Protein AF-A0A7X8WQF0-F1 (afdb_monomer)

pLDDT: mean 92.74, std 10.42, range [45.78, 98.38]

Structure (mmCIF, N/CA/C/O backbone):
data_AF-A0A7X8WQF0-F1
#
_entry.id   AF-A0A7X8WQF0-F1
#
loop_
_atom_site.group_PDB
_atom_site.id
_atom_site.type_symbol
_atom_site.label_atom_id
_atom_site.label_alt_id
_atom_site.label_comp_id
_atom_site.label_asym_id
_atom_site.label_entity_id
_atom_site.label_seq_id
_atom_site.pdbx_PDB_ins_code
_atom_site.Cartn_x
_atom_site.Cartn_y
_atom_site.Cartn_z
_atom_site.occupancy
_atom_site.B_iso_or_equiv
_atom_site.auth_seq_id
_atom_site.auth_comp_id
_atom_site.auth_asym_id
_atom_site.auth_atom_id
_atom_site.pdbx_PDB_model_num
ATOM 1 N N . MET A 1 1 ? -4.346 -3.559 24.966 1.00 45.78 1 MET A N 1
ATOM 2 C CA . MET A 1 1 ? -3.997 -2.132 24.833 1.00 45.78 1 MET A CA 1
ATOM 3 C C . MET A 1 1 ? -4.745 -1.607 23.634 1.00 45.78 1 MET A C 1
ATOM 5 O O . MET A 1 1 ? -4.484 -2.058 22.528 1.00 45.78 1 MET A O 1
ATOM 9 N N . GLU A 1 2 ? -5.722 -0.743 23.866 1.00 50.81 2 GLU A N 1
ATOM 10 C CA . GLU A 1 2 ? -6.458 -0.065 22.806 1.00 50.81 2 GLU A CA 1
ATOM 11 C C . GLU A 1 2 ? -5.561 1.082 22.332 1.00 50.81 2 GLU A C 1
ATOM 13 O O . GLU A 1 2 ? -5.494 2.142 22.951 1.00 50.81 2 GLU A O 1
ATOM 18 N N . GLY A 1 3 ? -4.722 0.799 21.331 1.00 53.94 3 GLY A N 1
ATOM 19 C CA . GLY A 1 3 ? -3.904 1.823 20.694 1.00 53.94 3 GLY A CA 1
ATOM 20 C C . GLY A 1 3 ? -4.827 2.921 20.183 1.00 53.94 3 GLY A C 1
ATOM 21 O O . GLY A 1 3 ? -5.838 2.631 19.544 1.00 53.94 3 GLY A O 1
ATOM 22 N N . SER A 1 4 ? -4.516 4.170 20.523 1.00 50.47 4 SER A N 1
ATOM 23 C CA . SER A 1 4 ? -5.280 5.340 20.101 1.00 50.47 4 SER A CA 1
ATOM 24 C C . SER A 1 4 ? -5.614 5.244 18.609 1.00 50.47 4 SER A C 1
ATOM 26 O O . SER A 1 4 ? -4.706 5.214 17.778 1.00 50.47 4 SER A O 1
ATOM 28 N N . ARG A 1 5 ? -6.906 5.235 18.248 1.00 61.81 5 ARG A N 1
ATOM 29 C CA . ARG A 1 5 ? -7.396 5.273 16.851 1.00 61.81 5 ARG A CA 1
ATOM 30 C C . ARG A 1 5 ? -7.049 6.589 16.119 1.00 61.81 5 ARG A C 1
ATOM 32 O O . ARG A 1 5 ? -7.721 6.965 15.168 1.00 61.81 5 ARG A O 1
ATOM 39 N N . THR A 1 6 ? -6.042 7.329 16.577 1.00 78.62 6 THR A N 1
ATOM 40 C CA . THR A 1 6 ? -5.627 8.631 16.039 1.00 78.62 6 THR A CA 1
ATOM 41 C C . THR A 1 6 ? -4.492 8.531 15.027 1.00 78.62 6 THR A C 1
ATOM 43 O O . THR A 1 6 ? -4.164 9.532 14.400 1.00 78.62 6 THR A O 1
ATOM 46 N N . THR A 1 7 ? -3.858 7.365 14.884 1.00 89.25 7 THR A N 1
ATOM 47 C CA . THR A 1 7 ? -2.706 7.183 13.992 1.00 89.25 7 THR A CA 1
ATOM 48 C C . THR A 1 7 ? -3.069 6.265 12.831 1.00 89.25 7 THR A C 1
ATOM 50 O O . THR A 1 7 ? -3.643 5.198 13.028 1.00 89.25 7 THR A O 1
ATOM 53 N N . GLN A 1 8 ? -2.715 6.694 11.621 1.00 93.69 8 GLN A N 1
ATOM 54 C CA . GLN A 1 8 ? -2.921 5.980 10.365 1.00 93.69 8 GLN A CA 1
ATOM 55 C C . GLN A 1 8 ? -1.577 5.832 9.649 1.00 93.69 8 GLN A C 1
ATOM 57 O O . GLN A 1 8 ? -0.728 6.721 9.728 1.00 93.69 8 GLN A O 1
ATOM 62 N N . ASN A 1 9 ? -1.403 4.729 8.925 1.00 96.50 9 ASN A N 1
ATOM 63 C CA . ASN A 1 9 ? -0.245 4.513 8.070 1.00 96.50 9 ASN A CA 1
ATOM 64 C C . ASN A 1 9 ? -0.559 4.851 6.614 1.00 96.50 9 ASN A C 1
ATOM 66 O O . ASN A 1 9 ? -1.568 4.412 6.067 1.00 96.50 9 ASN A O 1
ATOM 70 N N . LEU A 1 10 ? 0.362 5.569 5.976 1.00 97.00 10 LEU A N 1
ATOM 71 C CA . LEU A 1 10 ? 0.357 5.836 4.542 1.00 97.00 10 LEU A CA 1
ATOM 72 C C . LEU A 1 10 ? 1.547 5.115 3.897 1.00 97.00 10 LEU A C 1
ATOM 74 O O . LEU A 1 10 ? 2.703 5.475 4.119 1.00 97.00 10 LEU A O 1
ATOM 78 N N . LEU A 1 11 ? 1.269 4.086 3.098 1.00 97.38 11 LEU A N 1
ATOM 79 C CA . LEU A 1 11 ? 2.272 3.301 2.382 1.00 97.38 11 LEU A CA 1
ATOM 80 C C . LEU A 1 11 ? 2.388 3.806 0.940 1.00 97.38 11 LEU A C 1
ATOM 82 O O . LEU A 1 11 ? 1.483 3.631 0.127 1.00 97.38 11 LEU A O 1
ATOM 86 N N . LEU A 1 12 ? 3.525 4.420 0.608 1.00 96.88 12 LEU A N 1
ATOM 87 C CA . LEU A 1 12 ? 3.775 4.990 -0.718 1.00 96.88 12 LEU A CA 1
ATOM 88 C C . LEU A 1 12 ? 4.444 3.963 -1.645 1.00 96.88 12 LEU A C 1
ATOM 90 O O . LEU A 1 12 ? 5.665 3.794 -1.630 1.00 96.88 12 LEU A O 1
ATOM 94 N N . GLY A 1 13 ? 3.633 3.299 -2.472 1.00 94.94 13 GLY A N 1
ATOM 95 C CA . GLY A 1 13 ? 4.042 2.277 -3.443 1.00 94.94 13 GLY A CA 1
ATOM 96 C C . GLY A 1 13 ? 3.851 2.674 -4.912 1.00 94.94 13 GLY A C 1
ATOM 97 O O . GLY A 1 13 ? 3.929 1.820 -5.784 1.00 94.94 13 GLY A O 1
ATOM 98 N N . ALA A 1 14 ? 3.591 3.950 -5.210 1.00 94.38 14 ALA A N 1
ATOM 99 C CA . ALA A 1 14 ? 3.159 4.383 -6.544 1.00 94.38 14 ALA A CA 1
ATOM 100 C C . ALA A 1 14 ? 4.278 4.572 -7.589 1.00 94.38 14 ALA A C 1
ATOM 102 O O . ALA A 1 14 ? 4.001 4.686 -8.784 1.00 94.38 14 A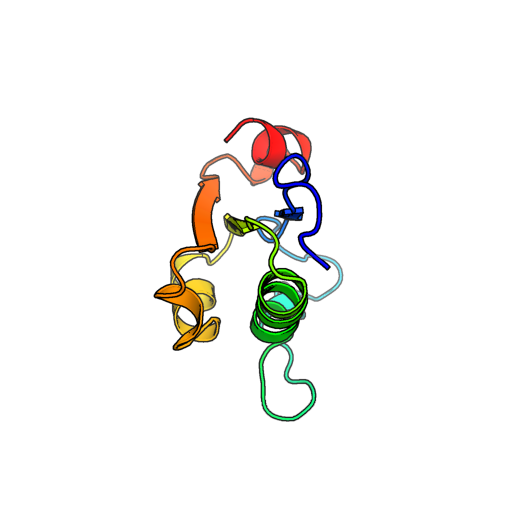LA A O 1
ATOM 103 N N . GLY A 1 15 ? 5.539 4.662 -7.156 1.00 91.69 15 GLY A N 1
ATOM 104 C CA . GLY A 1 15 ? 6.656 5.050 -8.021 1.00 91.69 15 GLY A CA 1
ATOM 105 C C . GLY A 1 15 ? 7.158 3.935 -8.944 1.00 91.69 15 GLY A C 1
ATOM 106 O O . GLY A 1 15 ? 7.164 2.765 -8.579 1.00 91.69 15 GLY A O 1
ATOM 107 N N . GLY A 1 16 ? 7.704 4.314 -10.103 1.00 89.50 16 GLY A N 1
ATOM 108 C CA . GLY A 1 16 ? 8.222 3.376 -11.112 1.00 89.50 16 GLY A CA 1
ATOM 109 C C . GLY A 1 16 ? 9.512 2.620 -10.760 1.00 89.50 16 GLY A C 1
ATOM 110 O O . GLY A 1 16 ? 10.057 1.939 -11.616 1.00 89.50 16 GLY A O 1
ATOM 111 N N . GLY A 1 17 ? 10.050 2.751 -9.540 1.00 86.06 17 GLY A N 1
ATOM 112 C CA . GLY A 1 17 ? 11.148 1.903 -9.054 1.00 86.06 17 GLY A CA 1
ATOM 113 C C . GLY A 1 17 ? 12.405 1.860 -9.938 1.00 86.06 17 GLY A C 1
ATOM 114 O O . GLY A 1 17 ? 13.028 0.806 -10.037 1.00 86.06 17 GLY A O 1
ATOM 115 N N . THR A 1 18 ? 12.797 2.967 -10.577 1.00 87.56 18 THR A N 1
ATOM 116 C CA . THR A 1 18 ? 13.857 2.998 -11.612 1.00 87.56 18 THR A CA 1
ATOM 117 C C . THR A 1 18 ? 15.195 2.415 -11.151 1.00 87.56 18 THR A C 1
ATOM 119 O O . THR A 1 18 ? 15.839 1.681 -11.891 1.00 87.56 18 THR A O 1
ATOM 122 N N . ARG A 1 19 ? 15.581 2.651 -9.891 1.00 87.94 19 ARG A N 1
ATOM 123 C CA . ARG A 1 19 ? 16.803 2.088 -9.281 1.00 87.94 19 ARG A CA 1
ATOM 124 C C . ARG A 1 19 ? 16.772 0.565 -9.107 1.00 87.94 19 ARG A C 1
ATOM 126 O O . ARG A 1 19 ? 17.816 -0.046 -8.942 1.00 87.94 19 ARG A O 1
ATOM 133 N N . SER A 1 20 ? 15.585 -0.030 -9.127 1.00 86.75 20 SER A N 1
ATOM 134 C CA . SER A 1 20 ? 15.346 -1.476 -9.057 1.00 86.75 20 SER A CA 1
ATOM 135 C C . SER A 1 20 ? 14.840 -2.052 -10.385 1.00 86.75 20 SER A C 1
ATOM 137 O O . SER A 1 20 ? 14.267 -3.135 -10.385 1.00 86.75 20 SER A O 1
ATOM 139 N N . GLY A 1 21 ? 14.937 -1.304 -11.492 1.00 87.69 21 GLY A N 1
ATOM 140 C CA . GLY A 1 21 ? 14.375 -1.714 -12.785 1.00 87.69 21 GLY A CA 1
ATOM 141 C C . GLY A 1 21 ? 12.844 -1.836 -12.809 1.00 87.69 21 GLY A C 1
ATOM 142 O O . GLY A 1 21 ? 12.311 -2.496 -13.685 1.00 87.69 21 GLY A O 1
ATOM 143 N N . GLY A 1 22 ? 12.137 -1.228 -11.850 1.00 86.69 22 GLY A N 1
ATOM 144 C CA . GLY A 1 22 ? 10.679 -1.337 -11.705 1.00 86.69 22 GLY A CA 1
ATOM 145 C C . GLY A 1 22 ? 10.185 -2.536 -10.889 1.00 86.69 22 GLY A C 1
ATOM 146 O O . GLY A 1 22 ? 8.983 -2.663 -10.680 1.00 86.69 22 GLY A O 1
ATOM 147 N N . GLU A 1 23 ? 11.088 -3.368 -10.362 1.00 91.94 23 GLU A N 1
ATOM 148 C CA . GLU A 1 23 ? 10.728 -4.686 -9.815 1.00 91.94 23 GLU A CA 1
ATOM 149 C C . GLU A 1 23 ? 10.629 -4.747 -8.281 1.00 91.94 23 GLU A C 1
ATOM 151 O O . GLU A 1 23 ? 10.142 -5.735 -7.740 1.00 91.94 23 GLU A O 1
ATOM 156 N N . LYS A 1 24 ? 11.049 -3.704 -7.544 1.00 92.25 24 LYS A N 1
ATOM 157 C CA . LYS A 1 24 ? 11.175 -3.748 -6.067 1.00 92.25 24 LYS A CA 1
ATOM 158 C C . LYS A 1 24 ? 9.946 -4.315 -5.350 1.00 92.25 24 LYS A C 1
ATOM 160 O O . LYS A 1 24 ? 10.093 -5.080 -4.403 1.00 92.25 24 LYS A O 1
ATOM 165 N N . LEU A 1 25 ? 8.746 -3.887 -5.742 1.00 94.69 25 LEU A N 1
ATOM 166 C CA . LEU A 1 25 ? 7.506 -4.296 -5.073 1.00 94.69 25 LEU A CA 1
ATOM 167 C C . LEU A 1 25 ? 7.099 -5.743 -5.405 1.00 94.69 25 LEU A C 1
ATOM 169 O O . LEU A 1 25 ? 6.376 -6.353 -4.619 1.00 94.69 25 LEU A O 1
ATOM 173 N N . PHE A 1 26 ? 7.611 -6.289 -6.511 1.00 96.00 26 PHE A N 1
ATOM 174 C CA . PHE A 1 26 ? 7.407 -7.664 -6.969 1.00 96.00 26 PHE A CA 1
ATOM 175 C C . PHE A 1 26 ? 8.397 -8.656 -6.348 1.00 96.00 26 PHE A C 1
ATOM 177 O O . PHE A 1 26 ? 8.132 -9.856 -6.347 1.00 96.00 26 PHE A O 1
ATOM 184 N N . TRP A 1 27 ? 9.530 -8.184 -5.817 1.00 95.75 27 TRP A N 1
ATOM 185 C CA . TRP A 1 27 ? 10.549 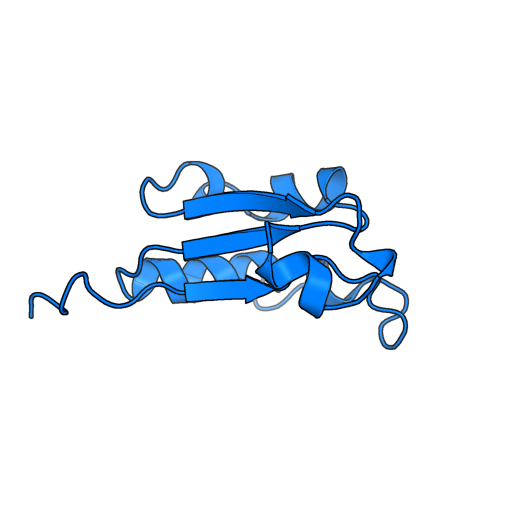-9.053 -5.229 1.00 95.75 27 TRP A CA 1
ATOM 186 C C . TRP A 1 27 ? 9.978 -9.945 -4.133 1.00 95.75 27 TRP A C 1
ATOM 188 O O . TRP A 1 27 ? 9.227 -9.490 -3.271 1.00 95.75 27 TRP A O 1
ATOM 198 N N . ILE A 1 28 ? 10.371 -11.216 -4.162 1.00 97.12 28 ILE A N 1
ATOM 199 C CA . ILE A 1 28 ? 9.926 -12.217 -3.200 1.00 97.12 28 ILE A CA 1
ATOM 200 C C . ILE A 1 28 ? 10.870 -12.228 -2.001 1.00 97.12 28 ILE A C 1
ATOM 202 O O . ILE A 1 28 ? 12.081 -12.386 -2.143 1.00 97.12 28 ILE A O 1
ATOM 206 N N . TYR A 1 29 ? 10.290 -12.108 -0.814 1.00 96.44 29 TYR A N 1
ATOM 207 C CA . TYR A 1 29 ? 10.943 -12.316 0.470 1.00 96.44 29 TYR A CA 1
ATOM 208 C C . TYR A 1 29 ? 10.066 -13.262 1.292 1.00 96.44 29 TYR A C 1
ATOM 210 O O . TYR A 1 29 ? 8.855 -13.074 1.342 1.00 96.44 29 TYR A O 1
ATOM 218 N N . GLU A 1 30 ? 10.635 -14.314 1.883 1.00 96.19 30 GLU A N 1
ATOM 219 C CA . GLU A 1 30 ? 9.871 -15.314 2.656 1.00 96.19 30 GLU A CA 1
ATOM 220 C C . GLU A 1 30 ? 8.585 -15.795 1.939 1.00 96.19 30 GLU A C 1
ATOM 222 O O . GLU A 1 30 ? 7.490 -15.807 2.498 1.00 96.19 30 GLU A O 1
ATOM 227 N N . ASN A 1 31 ? 8.714 -16.164 0.658 1.00 96.19 31 ASN A N 1
ATOM 228 C CA . ASN A 1 31 ? 7.630 -16.663 -0.206 1.00 96.19 31 ASN A CA 1
ATOM 229 C C . ASN A 1 31 ? 6.474 -15.683 -0.489 1.00 96.19 31 ASN A C 1
ATOM 231 O O . ASN A 1 31 ? 5.447 -16.093 -1.032 1.00 96.19 31 ASN A O 1
ATOM 235 N N . ARG A 1 32 ? 6.612 -14.392 -0.165 1.00 96.94 32 ARG A N 1
ATOM 236 C CA . ARG A 1 32 ? 5.619 -13.356 -0.492 1.00 96.94 32 ARG A CA 1
ATOM 237 C C . ARG A 1 32 ? 6.287 -12.108 -1.091 1.00 96.94 32 ARG A C 1
ATOM 239 O O . ARG A 1 32 ? 7.435 -11.813 -0.762 1.00 96.94 32 ARG A O 1
ATOM 246 N N . PRO A 1 33 ? 5.597 -11.346 -1.955 1.00 96.94 33 PRO A N 1
ATOM 247 C CA . PRO A 1 33 ? 6.114 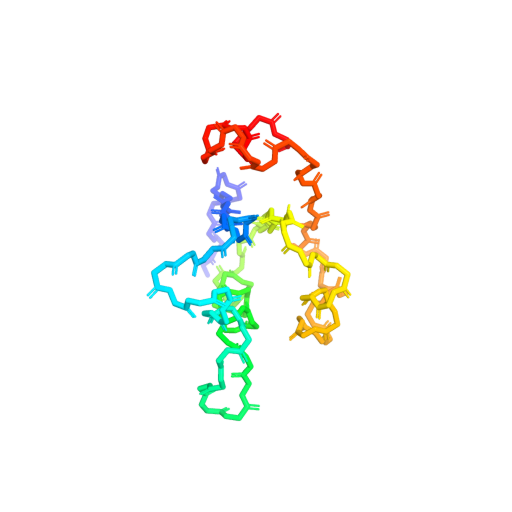-10.081 -2.477 1.00 96.94 33 PRO A CA 1
ATOM 248 C C . PRO A 1 33 ? 6.369 -9.039 -1.375 1.00 96.94 33 PRO A C 1
ATOM 250 O O . PRO A 1 33 ? 5.629 -8.972 -0.393 1.00 96.94 33 PRO A O 1
ATOM 253 N N . ILE A 1 34 ? 7.364 -8.162 -1.546 1.00 95.81 34 ILE A N 1
ATOM 254 C CA . ILE A 1 34 ? 7.684 -7.085 -0.583 1.00 95.81 34 ILE A CA 1
ATOM 255 C C . ILE A 1 34 ? 6.469 -6.197 -0.274 1.00 95.81 34 ILE A C 1
ATOM 257 O O . ILE A 1 34 ? 6.285 -5.752 0.866 1.00 95.81 34 ILE A O 1
ATOM 261 N N . ILE A 1 35 ? 5.619 -5.943 -1.273 1.00 97.12 35 ILE A N 1
ATOM 262 C CA . ILE A 1 35 ? 4.410 -5.139 -1.085 1.00 97.12 35 ILE A CA 1
ATOM 263 C C . ILE A 1 35 ? 3.422 -5.784 -0.100 1.00 97.12 35 ILE A C 1
ATOM 265 O O . ILE A 1 35 ? 2.875 -5.083 0.752 1.00 97.12 35 ILE A O 1
ATOM 269 N N . HIS A 1 36 ? 3.278 -7.113 -0.132 1.00 98.06 36 HIS A N 1
ATOM 270 C CA . HIS A 1 36 ? 2.439 -7.857 0.808 1.00 98.06 36 HIS A CA 1
ATOM 271 C C . HIS A 1 36 ? 2.938 -7.674 2.244 1.00 98.06 36 HIS A C 1
ATOM 273 O O . HIS A 1 36 ? 2.157 -7.371 3.139 1.00 98.06 36 HIS A O 1
ATOM 279 N N . HIS A 1 37 ? 4.248 -7.803 2.473 1.00 97.69 37 HIS A N 1
ATOM 280 C CA . HIS A 1 37 ? 4.838 -7.641 3.810 1.00 97.69 37 HIS A CA 1
ATOM 281 C C . HIS A 1 37 ? 4.633 -6.242 4.390 1.00 97.69 37 HIS A C 1
ATOM 283 O O . HIS A 1 37 ? 4.356 -6.101 5.580 1.00 97.69 37 HIS A O 1
ATOM 289 N N . SER A 1 38 ? 4.728 -5.209 3.552 1.00 96.62 38 SER A N 1
ATOM 290 C CA . SER A 1 38 ? 4.510 -3.820 3.978 1.00 96.62 38 SER A CA 1
ATOM 291 C C . SER A 1 38 ? 3.078 -3.606 4.480 1.00 96.62 38 SER A C 1
ATOM 293 O O . SER A 1 38 ? 2.878 -3.024 5.545 1.00 96.62 38 SER A O 1
ATOM 295 N N . VAL A 1 39 ? 2.092 -4.140 3.750 1.00 98.06 39 VAL A N 1
ATOM 296 C CA . VAL A 1 39 ? 0.678 -4.109 4.149 1.00 98.06 39 VAL A CA 1
ATOM 297 C C . VAL A 1 39 ? 0.443 -4.956 5.400 1.00 98.06 39 VAL A C 1
ATOM 299 O O . VAL A 1 39 ? -0.092 -4.453 6.385 1.00 98.06 39 VAL A O 1
ATOM 302 N N . ALA A 1 40 ? 0.917 -6.204 5.409 1.00 98.00 40 ALA A N 1
ATOM 303 C CA . ALA A 1 40 ? 0.743 -7.135 6.522 1.00 98.00 40 ALA A CA 1
ATOM 304 C C . ALA A 1 40 ? 1.262 -6.570 7.851 1.00 98.00 40 ALA A C 1
ATOM 306 O O . ALA A 1 40 ? 0.621 -6.727 8.887 1.00 98.00 40 ALA A O 1
ATOM 307 N N . ASN A 1 41 ? 2.415 -5.898 7.833 1.00 97.38 41 ASN A N 1
ATOM 308 C CA . ASN A 1 41 ? 2.997 -5.307 9.036 1.00 97.38 41 ASN A CA 1
ATOM 309 C C . ASN A 1 41 ? 2.158 -4.145 9.577 1.00 97.38 41 ASN A C 1
ATOM 311 O O . ASN A 1 41 ? 1.993 -4.033 10.790 1.00 97.38 41 ASN A O 1
ATOM 315 N N . SER A 1 42 ? 1.601 -3.319 8.690 1.00 96.88 42 SER A N 1
ATOM 316 C CA . SER A 1 42 ? 0.718 -2.216 9.068 1.00 96.88 42 SER A CA 1
ATOM 317 C C . SER A 1 42 ? -0.592 -2.720 9.685 1.00 96.88 42 SER A C 1
ATOM 319 O O . SER A 1 42 ? -0.979 -2.287 10.770 1.00 96.88 42 SER A O 1
ATOM 321 N N . LEU A 1 43 ? -1.221 -3.710 9.045 1.00 96.81 43 LEU A N 1
ATOM 322 C CA . LEU A 1 43 ? -2.468 -4.315 9.520 1.00 96.81 43 LEU A CA 1
ATOM 323 C C . LEU A 1 43 ? -2.273 -5.092 10.829 1.00 96.81 43 LEU A C 1
ATOM 325 O O . LEU A 1 43 ? -3.082 -4.968 11.745 1.00 96.81 43 LEU A O 1
ATOM 329 N N . ARG A 1 44 ? -1.155 -5.818 10.986 1.00 96.38 44 ARG A N 1
ATOM 330 C CA . ARG A 1 44 ? -0.809 -6.511 12.243 1.00 96.38 44 ARG A CA 1
ATOM 331 C C . ARG A 1 44 ? -0.643 -5.543 13.419 1.00 96.38 44 ARG A C 1
ATOM 333 O O . ARG A 1 44 ? -0.895 -5.927 14.557 1.00 96.38 44 ARG A O 1
ATOM 340 N N . ALA A 1 45 ? -0.242 -4.300 13.156 1.00 94.56 45 ALA A N 1
ATOM 341 C CA . ALA A 1 45 ? -0.181 -3.249 14.168 1.00 94.56 45 ALA A CA 1
ATOM 342 C C . ALA A 1 45 ? -1.566 -2.668 14.531 1.00 94.56 45 ALA A C 1
ATOM 344 O O . ALA A 1 45 ? -1.648 -1.817 15.415 1.00 94.56 45 ALA A O 1
ATOM 345 N N . GLY A 1 46 ? -2.646 -3.112 13.877 1.00 94.56 46 GLY A N 1
ATOM 346 C CA . GLY A 1 46 ? -4.010 -2.629 14.102 1.00 94.56 46 GLY A CA 1
ATOM 347 C C . GLY A 1 46 ? -4.250 -1.211 13.582 1.00 94.56 46 GLY A C 1
ATOM 348 O O . GLY A 1 46 ? -5.136 -0.519 14.084 1.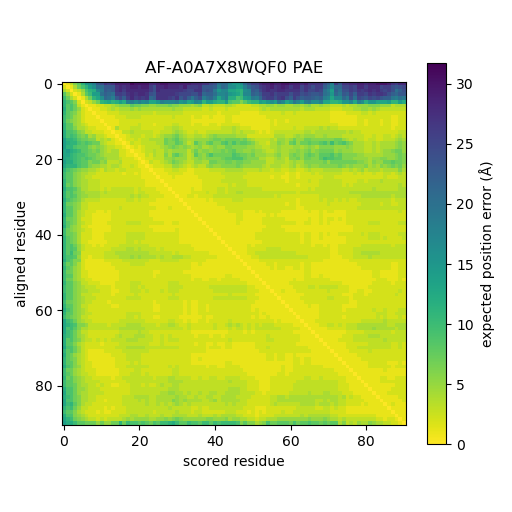00 94.56 46 GLY A O 1
ATOM 349 N N . LEU A 1 47 ? -3.443 -0.753 12.619 1.00 94.12 47 LEU A N 1
ATOM 350 C CA . LEU A 1 47 ? -3.496 0.611 12.104 1.00 94.12 47 LEU A CA 1
ATOM 351 C C . LEU A 1 47 ? -4.367 0.680 10.843 1.00 94.12 47 LEU A C 1
ATOM 353 O O . LEU A 1 47 ? -4.133 -0.096 9.908 1.00 94.12 47 LEU A O 1
ATOM 357 N N . PRO A 1 48 ? -5.300 1.649 10.746 1.00 96.62 48 PRO A N 1
ATOM 358 C CA . PRO A 1 48 ? -5.854 2.041 9.458 1.00 96.62 48 PRO A CA 1
ATOM 359 C C . PRO A 1 48 ? -4.702 2.315 8.487 1.00 96.62 48 PRO A C 1
ATOM 361 O O . PRO A 1 48 ? -3.735 2.999 8.832 1.00 96.62 48 PRO A O 1
ATOM 364 N N . THR A 1 49 ? -4.773 1.739 7.297 1.00 97.56 49 THR A N 1
ATOM 365 C CA . THR A 1 49 ? -3.670 1.705 6.341 1.00 97.56 49 THR A CA 1
ATOM 366 C C . THR A 1 49 ? -4.169 2.167 4.985 1.00 97.56 49 THR A C 1
ATOM 368 O O . THR A 1 49 ? -5.055 1.550 4.405 1.00 97.56 49 THR A O 1
A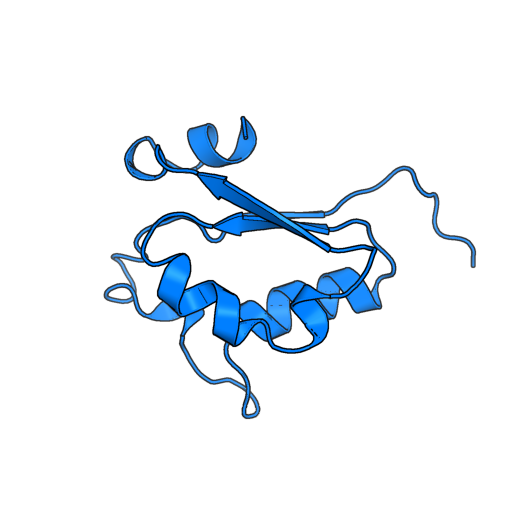TOM 371 N N . ILE A 1 50 ? -3.573 3.230 4.454 1.00 98.12 50 ILE A N 1
ATOM 372 C CA . ILE A 1 50 ? -3.768 3.653 3.070 1.00 98.12 50 ILE A CA 1
ATOM 373 C C . ILE A 1 50 ? -2.558 3.185 2.267 1.00 98.12 50 ILE A C 1
ATOM 375 O O . ILE A 1 50 ? -1.431 3.613 2.520 1.00 98.12 50 ILE A O 1
ATOM 379 N N . LEU A 1 51 ? -2.779 2.309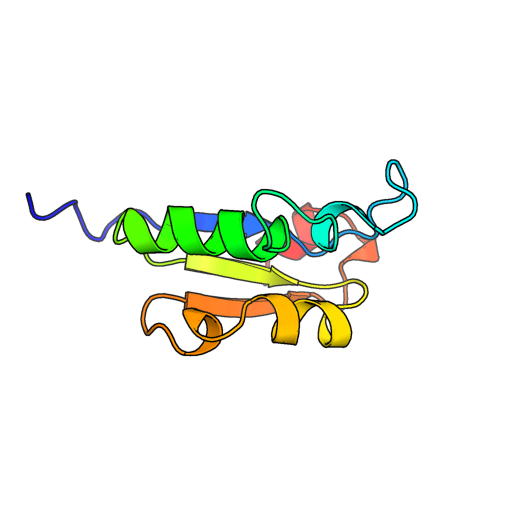 1.293 1.00 98.38 51 LEU A N 1
ATOM 380 C CA . LEU A 1 51 ? -1.779 1.924 0.306 1.00 98.38 51 LEU A CA 1
ATOM 381 C C . LEU A 1 51 ? -2.000 2.729 -0.972 1.00 98.38 51 LEU A C 1
ATOM 383 O O . LEU A 1 51 ? -3.009 2.554 -1.651 1.00 98.38 51 LEU A O 1
ATOM 387 N N . VAL A 1 52 ? -1.028 3.563 -1.334 1.00 98.31 52 VAL A N 1
ATOM 388 C CA . VAL A 1 52 ? -1.068 4.330 -2.583 1.00 98.31 52 VAL A CA 1
ATOM 389 C C . VAL A 1 52 ? -0.259 3.607 -3.652 1.00 98.31 52 VAL A C 1
ATOM 391 O O . VAL A 1 52 ? 0.962 3.460 -3.530 1.00 98.31 52 VAL A O 1
ATOM 394 N N . LEU A 1 53 ? -0.937 3.170 -4.710 1.00 97.75 53 LEU A N 1
ATOM 395 C CA . LEU A 1 53 ? -0.349 2.573 -5.909 1.00 97.75 53 LEU A CA 1
ATOM 396 C C . LEU A 1 53 ? -0.342 3.575 -7.066 1.00 97.75 53 LEU A C 1
ATOM 398 O O . LEU A 1 53 ? -0.942 4.639 -6.993 1.00 97.75 53 LEU A O 1
ATOM 402 N N . GLY A 1 54 ? 0.360 3.240 -8.142 1.00 96.56 54 GLY A N 1
ATOM 403 C CA . GLY A 1 54 ? 0.486 4.087 -9.324 1.00 96.56 54 GLY A CA 1
ATOM 404 C C . GLY A 1 54 ? 1.010 3.255 -10.478 1.00 96.56 54 GLY A C 1
ATOM 405 O O . GLY A 1 54 ? 0.274 2.466 -11.063 1.00 96.56 54 GLY A O 1
ATOM 406 N N . HIS A 1 55 ? 2.303 3.359 -10.778 1.00 96.06 55 HIS A N 1
ATOM 407 C CA . HIS A 1 55 ? 2.921 2.526 -11.805 1.00 96.06 55 HIS A CA 1
ATOM 408 C C . HIS A 1 55 ? 2.630 1.027 -11.586 1.00 96.06 55 HIS A C 1
ATOM 410 O O . HIS A 1 55 ? 2.867 0.505 -10.498 1.00 96.06 55 HIS A O 1
ATOM 416 N N . ARG A 1 56 ? 2.115 0.346 -12.623 1.00 95.94 56 ARG A N 1
ATOM 417 C CA . ARG A 1 56 ? 1.770 -1.093 -12.615 1.00 95.94 56 ARG A CA 1
ATOM 418 C C . ARG A 1 56 ? 0.807 -1.507 -11.489 1.00 95.94 56 ARG A C 1
ATOM 420 O O . ARG A 1 56 ? 0.839 -2.645 -11.027 1.00 95.94 56 ARG A O 1
ATOM 427 N N . HIS A 1 57 ? -0.077 -0.609 -11.044 1.00 96.56 57 HIS A N 1
ATOM 428 C CA . HIS A 1 57 ? -1.017 -0.899 -9.954 1.00 96.56 57 HIS A CA 1
ATOM 429 C C . HIS A 1 57 ? -1.907 -2.130 -10.211 1.00 96.56 57 HIS A C 1
ATOM 431 O O . HIS A 1 57 ? -2.220 -2.858 -9.271 1.00 96.56 57 HIS A O 1
ATOM 437 N N . SER A 1 58 ? -2.295 -2.383 -11.465 1.00 96.19 58 SER A N 1
ATOM 438 C CA . SER A 1 58 ? -3.102 -3.543 -11.860 1.00 96.19 58 SER A CA 1
ATOM 439 C C . SER A 1 58 ? -2.380 -4.872 -11.630 1.00 96.19 58 SER A C 1
ATOM 441 O O . SER A 1 58 ? -3.022 -5.849 -11.2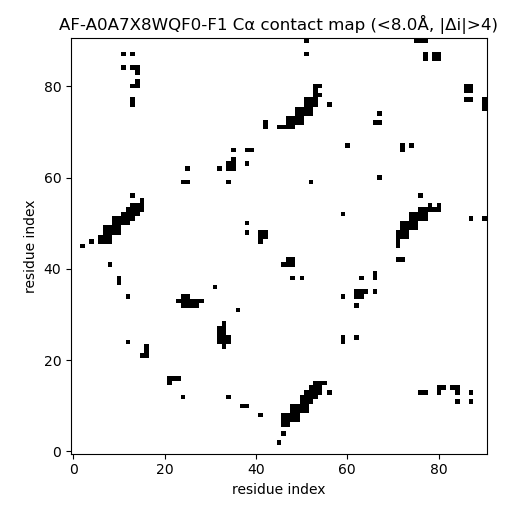59 1.00 96.19 58 SER A O 1
ATOM 443 N N . GLU A 1 59 ? -1.057 -4.898 -11.790 1.00 97.06 59 GLU A N 1
ATOM 444 C CA . GLU A 1 59 ? -0.215 -6.069 -11.524 1.00 97.06 59 GLU A CA 1
ATOM 445 C C . GLU A 1 59 ? 0.123 -6.204 -10.034 1.00 97.06 59 GLU A C 1
ATOM 447 O O . GLU A 1 59 ? 0.238 -7.313 -9.523 1.00 97.06 59 GLU A O 1
ATOM 452 N N . LEU A 1 60 ? 0.262 -5.081 -9.320 1.00 96.38 60 LEU A N 1
ATOM 453 C CA . LEU A 1 60 ? 0.596 -5.062 -7.892 1.00 96.38 60 LEU A CA 1
ATOM 454 C C . LEU A 1 60 ? -0.588 -5.412 -6.989 1.00 96.38 60 LEU A C 1
ATOM 456 O O . LEU A 1 60 ? -0.393 -6.040 -5.950 1.00 96.38 60 LEU A O 1
ATOM 460 N N . ARG A 1 61 ? -1.813 -5.013 -7.349 1.00 96.25 61 ARG A N 1
ATOM 461 C CA . ARG A 1 61 ? -2.993 -5.224 -6.498 1.00 96.25 61 ARG A CA 1
ATOM 462 C C . ARG A 1 61 ? -3.246 -6.711 -6.182 1.00 96.25 61 ARG A C 1
ATOM 464 O O . ARG A 1 61 ? -3.434 -7.009 -5.006 1.00 96.25 61 ARG A O 1
ATOM 471 N N . PRO A 1 62 ? -3.179 -7.655 -7.143 1.00 97.00 62 PRO A N 1
ATOM 472 C CA . PRO A 1 62 ? -3.300 -9.084 -6.844 1.00 97.00 62 PRO A CA 1
ATOM 473 C C . PRO A 1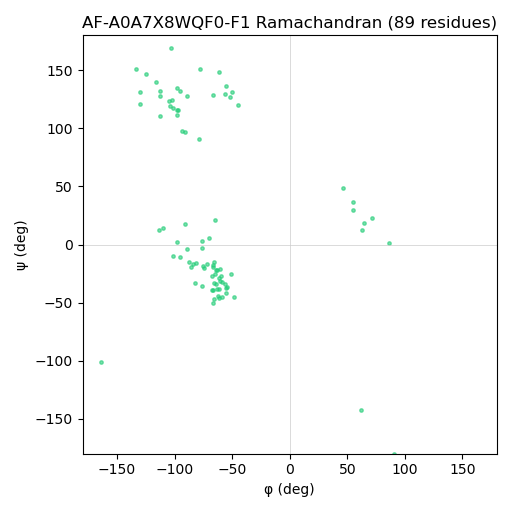 62 ? -2.228 -9.620 -5.882 1.00 97.00 62 PRO A C 1
ATOM 475 O O . PRO A 1 62 ? -2.482 -10.579 -5.159 1.00 97.00 62 PRO A O 1
ATOM 478 N N . LEU A 1 63 ? -1.042 -8.999 -5.828 1.00 96.94 63 LEU A N 1
ATOM 479 C CA . LEU A 1 63 ? 0.058 -9.427 -4.953 1.00 96.94 63 LEU A CA 1
ATOM 480 C C . LEU A 1 63 ? -0.191 -9.136 -3.469 1.00 96.94 63 LEU A C 1
ATOM 482 O O . LEU A 1 63 ? 0.483 -9.716 -2.618 1.00 96.94 63 LEU A O 1
ATOM 486 N N . ILE A 1 64 ? -1.153 -8.263 -3.157 1.00 96.25 64 ILE A N 1
ATOM 487 C CA . ILE A 1 64 ? -1.622 -8.029 -1.786 1.00 96.25 64 ILE A CA 1
ATOM 488 C C . ILE A 1 64 ? -2.355 -9.267 -1.241 1.00 96.25 64 ILE A C 1
ATOM 490 O O . ILE A 1 64 ? -2.312 -9.519 -0.037 1.00 96.25 64 ILE A O 1
ATOM 494 N N . GLY A 1 65 ? -2.950 -10.079 -2.123 1.00 94.75 65 GLY A N 1
ATOM 495 C CA . GLY A 1 65 ? -3.671 -11.298 -1.764 1.00 94.75 65 GLY A CA 1
ATOM 496 C C . GLY A 1 65 ? -4.873 -11.020 -0.862 1.00 94.75 65 GLY A C 1
ATOM 497 O O . GLY A 1 65 ? -5.538 -9.997 -1.004 1.00 94.75 65 GLY A O 1
ATOM 498 N N . ASP A 1 66 ? -5.110 -11.917 0.094 1.00 94.94 66 ASP A N 1
ATOM 499 C CA . ASP A 1 66 ? -6.267 -11.875 1.001 1.00 94.94 66 ASP A CA 1
ATOM 500 C C . ASP A 1 66 ? -6.328 -10.598 1.860 1.00 94.94 66 ASP A C 1
ATOM 502 O O . ASP A 1 66 ? -7.398 -10.209 2.319 1.00 94.94 66 ASP A O 1
ATOM 506 N N . LEU A 1 67 ? -5.198 -9.900 2.043 1.00 97.62 67 LEU A N 1
ATOM 507 C CA . LEU A 1 67 ? -5.146 -8.633 2.783 1.00 97.62 67 LEU A CA 1
ATOM 508 C C . LEU A 1 67 ? -5.904 -7.502 2.075 1.00 97.62 67 LEU A C 1
ATOM 510 O O . LEU A 1 67 ? -6.210 -6.497 2.707 1.00 97.62 67 LEU A O 1
ATOM 514 N N . ALA A 1 68 ? -6.192 -7.641 0.775 1.00 96.50 68 ALA A N 1
ATOM 515 C CA . ALA A 1 68 ? -6.940 -6.648 0.006 1.00 96.50 68 ALA A CA 1
ATOM 516 C C . ALA A 1 68 ? -8.382 -6.462 0.510 1.00 96.50 68 ALA A C 1
ATOM 518 O O . ALA A 1 68 ? -8.968 -5.412 0.263 1.00 96.50 68 ALA A O 1
ATOM 519 N N . GLU A 1 69 ? -8.916 -7.461 1.216 1.00 96.69 69 GLU A N 1
ATOM 520 C CA . GLU A 1 69 ? -10.264 -7.465 1.792 1.00 96.69 69 GLU A CA 1
ATOM 521 C C . GLU A 1 69 ? -10.272 -7.073 3.284 1.00 96.69 69 GLU A C 1
ATOM 523 O O . GLU A 1 69 ? -11.323 -7.088 3.926 1.00 96.69 69 GLU A O 1
ATOM 528 N N . ASP A 1 70 ? -9.112 -6.737 3.867 1.00 97.88 70 ASP A N 1
ATOM 529 C CA . ASP A 1 70 ? -9.029 -6.311 5.266 1.00 97.88 70 ASP A CA 1
ATOM 530 C C . ASP A 1 70 ? -9.738 -4.953 5.455 1.00 97.88 70 ASP A C 1
ATOM 532 O O . ASP A 1 70 ? -9.427 -3.994 4.742 1.00 97.88 70 ASP A O 1
ATOM 536 N N . PRO A 1 71 ? -10.662 -4.815 6.426 1.00 97.12 71 PRO A N 1
ATOM 537 C CA . PRO A 1 71 ? -11.432 -3.586 6.623 1.00 97.12 71 PRO A CA 1
ATOM 538 C C . PRO A 1 71 ? -10.589 -2.377 7.057 1.00 97.12 71 PRO A C 1
ATOM 540 O O . PRO A 1 71 ? -11.081 -1.249 7.018 1.00 97.12 71 PRO A O 1
ATOM 543 N N . LEU A 1 72 ? -9.346 -2.584 7.503 1.00 96.88 72 LEU A N 1
ATOM 544 C CA . LEU A 1 72 ? -8.412 -1.509 7.833 1.00 96.88 72 LEU A CA 1
ATOM 545 C C . LEU A 1 72 ? -7.564 -1.065 6.634 1.00 96.88 72 LEU A C 1
ATOM 547 O O . LEU A 1 72 ? -6.795 -0.112 6.781 1.00 96.88 72 LEU A O 1
ATOM 551 N N . LEU A 1 73 ? -7.680 -1.714 5.471 1.00 98.31 73 LEU A N 1
ATOM 552 C CA . LEU A 1 73 ? -6.927 -1.367 4.272 1.00 98.31 73 LEU A CA 1
ATOM 553 C C . LEU A 1 73 ? -7.778 -0.578 3.271 1.00 98.31 73 LEU A C 1
ATOM 555 O O . LEU A 1 73 ? -8.779 -1.058 2.750 1.00 98.31 73 LEU A O 1
ATOM 559 N N . THR A 1 74 ? -7.284 0.597 2.895 1.00 98.00 74 THR A N 1
ATOM 560 C CA . THR A 1 74 ? -7.769 1.352 1.737 1.00 98.00 74 THR A CA 1
ATOM 561 C C . THR A 1 74 ? -6.674 1.386 0.678 1.00 98.00 74 THR A C 1
ATOM 563 O O . THR A 1 74 ? -5.546 1.787 0.960 1.00 98.00 74 THR A O 1
ATOM 566 N N . ILE A 1 75 ? -6.990 0.994 -0.557 1.00 98.12 75 ILE A N 1
ATOM 567 C CA . ILE A 1 75 ? -6.061 1.079 -1.692 1.00 98.12 75 ILE A CA 1
ATOM 568 C C . ILE A 1 75 ? -6.479 2.247 -2.586 1.00 98.12 75 ILE A C 1
ATOM 570 O O . ILE A 1 75 ? -7.605 2.274 -3.079 1.00 98.12 75 ILE A O 1
ATOM 574 N N . VAL A 1 76 ? -5.562 3.184 -2.824 1.00 97.94 76 VAL A N 1
ATOM 575 C CA . VAL A 1 76 ? -5.770 4.367 -3.672 1.00 97.94 76 VAL A CA 1
ATOM 576 C C . VAL A 1 76 ? -4.830 4.307 -4.871 1.00 97.94 76 VAL A C 1
ATOM 578 O O . VAL A 1 76 ? -3.670 3.913 -4.739 1.00 97.94 76 VAL A O 1
ATOM 581 N N . ILE A 1 77 ? -5.318 4.693 -6.052 1.00 98.12 77 ILE A N 1
ATOM 582 C CA . ILE A 1 77 ? -4.512 4.760 -7.275 1.00 98.12 77 ILE A CA 1
ATOM 583 C C . ILE A 1 77 ? -4.170 6.220 -7.573 1.00 98.12 77 ILE A C 1
ATOM 585 O O . ILE A 1 77 ? -5.053 7.040 -7.802 1.00 98.12 77 ILE A O 1
ATOM 589 N N . ASN A 1 78 ? -2.879 6.536 -7.592 1.00 98.00 78 ASN A N 1
ATOM 590 C CA . ASN A 1 78 ? -2.352 7.811 -8.050 1.00 98.00 78 ASN A CA 1
ATOM 591 C C . ASN A 1 78 ? -1.974 7.723 -9.536 1.00 98.00 78 ASN A C 1
ATOM 593 O O . ASN A 1 78 ? -0.873 7.284 -9.888 1.00 98.00 78 ASN A O 1
ATOM 597 N N . GLU A 1 79 ? -2.866 8.189 -10.407 1.00 97.00 79 GLU A N 1
ATOM 598 C CA . GLU A 1 79 ? -2.615 8.288 -11.853 1.00 97.00 79 GLU A CA 1
ATOM 599 C C . GLU A 1 79 ? -1.496 9.295 -12.189 1.00 97.00 79 GLU A C 1
ATOM 601 O O . GLU A 1 79 ? -0.780 9.158 -13.186 1.00 97.00 79 GLU A O 1
ATOM 606 N N . GLU A 1 80 ? -1.268 10.273 -11.309 1.00 96.69 80 GLU A N 1
ATOM 607 C CA . GLU A 1 80 ? -0.267 11.331 -11.455 1.00 96.69 80 GLU A CA 1
ATOM 608 C C . GLU A 1 80 ? 1.094 10.975 -10.833 1.00 96.69 80 GLU A C 1
ATOM 610 O O . GLU A 1 80 ? 1.940 11.850 -10.639 1.00 96.69 80 GLU A O 1
ATOM 615 N N . TRP A 1 81 ? 1.368 9.694 -10.556 1.00 95.44 81 TRP A N 1
ATOM 616 C CA . TRP A 1 81 ? 2.588 9.232 -9.868 1.00 95.44 81 TRP A CA 1
ATOM 617 C C . TRP A 1 81 ? 3.905 9.753 -10.467 1.00 95.44 81 TRP A C 1
ATOM 619 O O . TRP A 1 81 ? 4.915 9.864 -9.764 1.00 95.44 81 TRP A O 1
ATOM 629 N N . ARG A 1 82 ? 3.912 10.098 -11.762 1.00 95.19 82 ARG A N 1
ATOM 630 C CA . ARG A 1 82 ? 5.068 10.684 -12.463 1.00 95.19 82 ARG A CA 1
ATOM 631 C C . ARG A 1 82 ? 5.470 12.061 -11.924 1.00 95.19 82 ARG A C 1
ATOM 633 O O . ARG A 1 82 ? 6.628 12.434 -12.079 1.00 95.19 82 ARG A O 1
ATOM 640 N N . LEU A 1 83 ? 4.568 12.778 -11.250 1.00 95.81 83 LEU A N 1
ATOM 641 C CA . LEU A 1 83 ? 4.841 14.057 -10.581 1.00 95.81 83 LEU A CA 1
ATOM 642 C C . LEU A 1 83 ? 5.606 13.891 -9.251 1.00 95.81 83 LEU A C 1
ATOM 644 O O . LEU A 1 83 ? 5.871 14.866 -8.549 1.00 95.81 83 LEU A O 1
ATOM 648 N N . GLY A 1 84 ? 5.976 12.658 -8.890 1.00 92.75 84 GLY A N 1
ATOM 649 C CA . GLY A 1 84 ? 6.777 12.343 -7.710 1.00 92.75 84 GLY A CA 1
ATOM 650 C C . GLY A 1 84 ? 5.940 12.071 -6.460 1.00 92.75 84 GLY A C 1
ATOM 651 O O . GLY A 1 84 ? 4.711 12.113 -6.481 1.00 92.75 84 GLY A O 1
ATOM 652 N N . GLN A 1 85 ? 6.614 11.780 -5.344 1.00 93.44 85 GLN A N 1
ATOM 653 C CA . GLN A 1 85 ? 5.961 11.314 -4.110 1.00 93.44 85 GLN A CA 1
ATOM 654 C C . GLN A 1 85 ? 4.928 12.303 -3.554 1.00 93.44 85 GLN A C 1
ATOM 656 O O . GLN A 1 85 ? 3.911 11.862 -3.032 1.00 93.44 85 GLN A O 1
ATOM 661 N N . GLY A 1 86 ? 5.123 13.614 -3.736 1.00 96.06 86 GLY A N 1
ATOM 662 C CA . GLY A 1 86 ? 4.167 14.629 -3.281 1.00 96.06 86 GLY A CA 1
ATOM 663 C C . GLY A 1 86 ? 2.776 14.503 -3.913 1.00 96.06 86 GLY A C 1
ATOM 664 O O . GLY A 1 86 ? 1.790 14.790 -3.245 1.00 96.06 86 GLY A O 1
ATOM 665 N N . SER A 1 87 ? 2.670 14.022 -5.159 1.00 96.12 87 SER A N 1
ATOM 666 C CA . SER A 1 87 ? 1.365 13.703 -5.769 1.00 96.12 87 SER A CA 1
ATOM 667 C C . SER A 1 87 ? 0.673 12.534 -5.064 1.00 96.12 87 SER A C 1
ATOM 669 O O . SER A 1 87 ? -0.538 12.539 -4.906 1.00 96.12 87 SER A O 1
ATOM 671 N N . SER A 1 88 ? 1.450 11.573 -4.553 1.00 96.12 88 SER A N 1
ATOM 672 C CA . SER A 1 88 ? 0.926 10.383 -3.871 1.00 96.12 88 SER A CA 1
ATOM 673 C C . SER A 1 88 ? 0.416 10.685 -2.462 1.00 96.12 88 SER A C 1
ATOM 675 O O . SER A 1 88 ? -0.331 9.894 -1.912 1.00 96.12 88 SER A O 1
ATOM 677 N N . THR A 1 89 ? 0.821 11.808 -1.865 1.00 94.25 89 THR A N 1
ATOM 678 C CA . THR A 1 89 ? 0.319 12.255 -0.555 1.00 94.25 89 THR A CA 1
ATOM 679 C C . THR A 1 89 ? -0.995 13.036 -0.662 1.00 94.25 89 THR A C 1
ATOM 681 O O . THR A 1 89 ? -1.664 13.229 0.344 1.00 94.25 89 THR A O 1
ATOM 684 N N . LYS A 1 90 ? -1.355 13.523 -1.855 1.00 92.69 90 LYS A N 1
ATOM 685 C CA . LYS A 1 90 ? -2.568 14.331 -2.074 1.00 92.69 90 LYS A CA 1
ATOM 686 C C . LYS A 1 90 ? -3.820 13.501 -2.366 1.00 92.69 90 LYS A C 1
ATOM 688 O O . LYS A 1 90 ? -4.906 14.077 -2.367 1.00 92.69 90 LYS A O 1
ATOM 693 N N . VAL A 1 91 ? -3.644 12.221 -2.690 1.00 81.38 91 VAL A N 1
ATOM 694 C CA . VAL A 1 91 ? -4.716 11.296 -3.083 1.00 81.38 91 VAL A CA 1
ATOM 695 C C . VAL A 1 91 ? -5.273 10.524 -1.899 1.00 81.38 91 VAL A C 1
ATOM 697 O O . VAL A 1 91 ? -4.518 10.316 -0.923 1.00 81.38 91 VAL A O 1
#

Nearest PDB structures (foldseek):
  2xme-assembly3_E  TM=7.334E-01  e=2.653E-01  Archaeoglobus fulgidus
  2xmh-assembly2_C  TM=7.446E-01  e=3.469E-01  Archaeoglobus fulgidus
  1fuy-assembly1_B-2  TM=4.769E-01  e=5.548E-01  Salmonella enterica subsp. enterica serovar Typhimurium
  3lfh-assembly2_D  TM=4.663E-01  e=3.710E-01  Caldanaerobacter subterraneus subsp. tengcongensis MB4

Sequence (91 aa):
MEGSRTTQNLLLGAGGGTRSGGEKLFWIYENRPIIHHSVANSLRAGLPTILVLGHRHSELRPLIGDLAEDPLLTIVINEEWRLGQGSSTKV

Mean predicted aligned error: 3.95 Å

Secondary structure (DSSP, 8-state):
----TT--EEEE--S--GGGTT-TTT-EETTEEHHHHHHHHHHHTT--EEEEEBTBHHHHGGGGGGGGG-TTEEEEE-TTGGG-HHHHT--

Foldseek 3Di:
DPPPLPDAEEAEAADCPVVPVSCQQVDDDPNAGPVLVVLVVCVVVVHQYEYEYEVPCVVNLCSVPPSNPPPSYDYHYQPPCVVDVVSSVVD

Solvent-accessible surface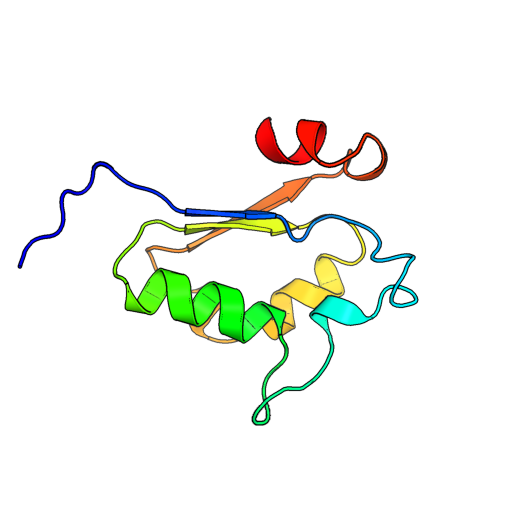 area (backbone atoms only — not comparable to full-atom values): 5390 Å² total; per-residue (Å²): 132,87,71,72,92,83,58,70,47,78,45,88,58,19,60,62,39,70,95,53,78,50,40,61,56,67,39,72,51,97,93,38,28,45,50,29,53,58,52,50,56,42,50,74,70,72,29,43,31,38,40,31,27,24,56,64,36,84,70,50,56,67,56,40,48,81,58,67,76,36,92,47,51,44,82,44,78,30,89,57,28,88,73,36,71,71,47,50,72,75,106

Radius of gyration: 13.18 Å; Cα contacts (8 Å, |Δi|>4): 142; chains: 1; bounding box: 28×31×38 Å